Protein AF-A0A398B6P3-F1 (afdb_monomer_lite)

Structure (mmCIF, N/CA/C/O backbone):
data_AF-A0A398B6P3-F1
#
_entry.id   AF-A0A398B6P3-F1
#
loop_
_atom_site.group_PDB
_atom_site.id
_atom_site.type_symbol
_atom_site.label_atom_id
_atom_site.label_alt_id
_atom_site.label_comp_id
_atom_site.label_asym_id
_atom_site.label_entity_id
_atom_site.label_seq_id
_atom_site.pdbx_PDB_ins_code
_atom_site.Cartn_x
_atom_site.Cartn_y
_atom_site.Cartn_z
_atom_site.occupancy
_atom_site.B_iso_or_equiv
_atom_site.auth_seq_id
_atom_site.auth_comp_id
_atom_site.auth_asym_id
_atom_site.auth_atom_id
_atom_site.pdbx_PDB_model_num
ATOM 1 N N . MET A 1 1 ? -11.773 -20.912 8.549 1.00 48.94 1 MET A N 1
ATOM 2 C CA . MET A 1 1 ? -11.500 -20.119 7.331 1.00 48.94 1 MET A CA 1
ATOM 3 C C . MET A 1 1 ? -10.022 -20.292 7.052 1.00 48.94 1 MET A C 1
ATOM 5 O O . MET A 1 1 ? -9.268 -20.206 8.009 1.00 48.94 1 MET A O 1
ATOM 9 N N . GLU A 1 2 ? -9.608 -20.645 5.834 1.00 53.50 2 GLU A N 1
ATOM 10 C CA . GLU A 1 2 ? -8.173 -20.757 5.535 1.00 53.50 2 GLU A CA 1
ATOM 11 C C . GLU A 1 2 ? -7.515 -19.391 5.739 1.00 53.50 2 GLU A C 1
ATOM 13 O O . GLU A 1 2 ? -7.777 -18.455 4.988 1.00 53.50 2 GLU A O 1
ATOM 18 N N . GLU A 1 3 ? -6.669 -19.278 6.762 1.00 62.00 3 GLU A N 1
ATOM 19 C CA . GLU A 1 3 ? -6.008 -18.031 7.176 1.00 62.00 3 GLU A CA 1
ATOM 20 C C . GLU A 1 3 ? -5.045 -17.454 6.117 1.00 62.00 3 GLU A C 1
ATOM 22 O O . GLU A 1 3 ? -4.461 -16.401 6.332 1.00 62.00 3 GLU A O 1
ATOM 27 N N . ASN A 1 4 ? -4.896 -18.103 4.954 1.00 64.75 4 ASN A N 1
ATOM 28 C CA . ASN A 1 4 ? -3.939 -17.736 3.905 1.00 64.75 4 ASN A CA 1
ATOM 29 C C . ASN A 1 4 ? -4.543 -17.675 2.489 1.00 64.75 4 ASN A C 1
ATOM 31 O O . ASN A 1 4 ? -3.806 -17.715 1.499 1.00 64.75 4 ASN A O 1
ATOM 35 N N . ALA A 1 5 ? -5.869 -17.588 2.357 1.00 83.94 5 ALA A N 1
ATOM 36 C CA . ALA A 1 5 ? -6.488 -17.440 1.043 1.00 83.94 5 ALA A CA 1
ATOM 37 C C . ALA A 1 5 ? -6.118 -16.075 0.425 1.00 83.94 5 ALA A C 1
ATOM 39 O O . ALA A 1 5 ? -6.548 -15.023 0.898 1.00 83.94 5 ALA A O 1
ATOM 40 N N . LYS A 1 6 ? -5.316 -16.084 -0.649 1.00 83.19 6 LYS A N 1
ATOM 41 C CA . LYS A 1 6 ? -5.012 -14.873 -1.426 1.00 83.19 6 LYS A CA 1
ATOM 42 C C . LYS A 1 6 ? -6.228 -14.486 -2.264 1.00 83.19 6 LYS A C 1
ATOM 44 O O . LYS A 1 6 ? -6.725 -15.294 -3.045 1.00 83.19 6 LYS A O 1
ATOM 49 N N . VAL A 1 7 ? -6.669 -13.238 -2.139 1.00 90.38 7 VAL A N 1
ATOM 50 C CA . VAL A 1 7 ? -7.771 -12.670 -2.927 1.00 90.38 7 VAL A CA 1
ATOM 51 C C . VAL A 1 7 ? -7.220 -11.594 -3.856 1.00 90.38 7 VAL A C 1
ATOM 53 O O . VAL A 1 7 ? -6.420 -10.759 -3.441 1.00 90.38 7 VAL A O 1
ATOM 56 N N . GLN A 1 8 ? -7.648 -11.600 -5.121 1.00 90.88 8 GLN A N 1
ATOM 57 C CA . GLN A 1 8 ? -7.310 -10.533 -6.059 1.00 90.88 8 GLN A CA 1
ATOM 58 C C . GLN A 1 8 ? -8.253 -9.342 -5.866 1.00 90.88 8 GLN A C 1
ATOM 60 O O . GLN A 1 8 ? -9.472 -9.477 -5.965 1.00 90.88 8 GLN A O 1
ATOM 65 N N . LEU A 1 9 ? -7.677 -8.160 -5.656 1.00 90.25 9 LEU A N 1
ATOM 66 C CA . LEU A 1 9 ? -8.408 -6.901 -5.582 1.00 90.25 9 LEU A CA 1
ATOM 67 C C . LEU A 1 9 ? -8.218 -6.112 -6.884 1.00 90.25 9 LEU A C 1
ATOM 69 O O . LEU A 1 9 ? -7.110 -5.694 -7.210 1.00 90.25 9 LEU A O 1
ATOM 73 N N . ASN A 1 10 ? -9.307 -5.879 -7.618 1.00 93.88 10 ASN A N 1
ATOM 74 C CA . ASN A 1 10 ? -9.300 -4.997 -8.785 1.00 93.88 10 ASN A CA 1
ATOM 75 C C . ASN A 1 10 ? -9.664 -3.575 -8.351 1.00 93.88 10 ASN A C 1
ATOM 77 O O . ASN A 1 10 ? -10.765 -3.343 -7.854 1.00 93.88 10 ASN A O 1
ATOM 81 N N . VAL A 1 11 ? -8.756 -2.621 -8.559 1.00 92.44 11 VAL A N 1
ATOM 82 C CA . VAL A 1 11 ? -8.939 -1.228 -8.129 1.00 92.44 11 VAL A CA 1
ATOM 83 C C . VAL A 1 11 ? -8.935 -0.301 -9.338 1.00 92.44 11 VAL A C 1
ATOM 85 O O . VAL A 1 11 ? -8.086 -0.412 -10.220 1.00 92.44 11 VAL A O 1
ATOM 88 N N . ARG A 1 12 ? -9.870 0.653 -9.360 1.00 96.44 12 ARG A N 1
ATOM 89 C CA . ARG A 1 12 ? -9.842 1.798 -10.272 1.00 96.44 12 ARG A CA 1
ATOM 90 C C . ARG A 1 12 ? -9.472 3.043 -9.474 1.00 96.44 12 ARG A C 1
ATOM 92 O O . ARG A 1 12 ? -10.170 3.393 -8.530 1.00 96.44 12 ARG A O 1
ATOM 99 N N . ILE A 1 13 ? -8.399 3.711 -9.874 1.00 95.88 13 ILE A N 1
ATOM 100 C CA . ILE A 1 13 ? -7.908 4.941 -9.244 1.00 95.88 13 ILE A CA 1
ATOM 101 C C . ILE A 1 13 ? -7.685 6.025 -10.297 1.00 95.88 13 ILE A C 1
ATOM 103 O O . ILE A 1 13 ? -7.624 5.738 -11.492 1.00 95.88 13 ILE A O 1
ATOM 107 N N . SER A 1 14 ? -7.584 7.276 -9.849 1.00 98.56 14 SER A N 1
ATOM 108 C CA . SER A 1 14 ? -7.205 8.385 -10.728 1.00 98.56 14 SER A CA 1
ATOM 109 C C . SER A 1 14 ? -5.750 8.252 -11.186 1.00 98.56 14 SER A C 1
ATOM 111 O O . SER A 1 14 ? -4.932 7.678 -10.465 1.00 98.56 14 SER A O 1
ATOM 113 N N . THR A 1 15 ? -5.405 8.846 -12.333 1.00 98.19 15 THR A N 1
ATOM 114 C CA . THR A 1 15 ? -4.013 8.914 -12.815 1.00 98.19 15 THR A CA 1
ATOM 115 C C . THR A 1 15 ? -3.091 9.520 -11.764 1.00 98.19 15 THR A C 1
ATOM 117 O O . THR A 1 15 ? -2.061 8.944 -11.450 1.00 98.19 15 THR A O 1
ATOM 120 N N . LYS A 1 16 ? -3.528 10.605 -11.112 1.00 98.50 16 LYS A N 1
ATOM 121 C CA . LYS A 1 16 ? -2.769 11.245 -10.032 1.00 98.50 16 LYS A CA 1
ATOM 122 C C . LYS A 1 16 ? -2.428 10.263 -8.906 1.00 98.50 16 LYS A C 1
ATOM 124 O O . LYS A 1 16 ? -1.299 10.235 -8.437 1.00 98.50 16 LYS A O 1
ATOM 129 N N . THR A 1 17 ? -3.396 9.461 -8.467 1.00 97.94 17 THR A N 1
ATOM 130 C CA . THR A 1 17 ? -3.181 8.462 -7.407 1.00 97.94 17 THR A CA 1
ATOM 131 C C . THR A 1 17 ? -2.265 7.333 -7.875 1.00 97.94 17 THR A C 1
ATOM 133 O O . THR A 1 17 ? -1.455 6.837 -7.096 1.00 97.94 17 THR A O 1
ATOM 136 N N . TYR A 1 18 ? -2.377 6.931 -9.142 1.00 97.69 18 TYR A N 1
ATOM 137 C CA . TYR A 1 18 ? -1.485 5.942 -9.737 1.00 97.69 18 TYR A CA 1
ATOM 138 C C . TYR A 1 18 ? -0.033 6.444 -9.772 1.00 97.69 18 TYR A C 1
ATOM 140 O O . TYR A 1 18 ? 0.861 5.720 -9.339 1.00 97.69 18 TYR A O 1
ATOM 148 N N . ASP A 1 19 ? 0.189 7.694 -10.184 1.00 98.38 19 ASP A N 1
ATOM 149 C CA . ASP A 1 19 ? 1.520 8.310 -10.232 1.00 98.38 19 ASP A CA 1
ATOM 150 C C . ASP A 1 19 ? 2.149 8.413 -8.836 1.00 98.38 19 ASP A C 1
ATOM 152 O O . ASP A 1 19 ? 3.332 8.121 -8.663 1.00 98.38 19 ASP A O 1
ATOM 156 N N . GLN A 1 20 ? 1.342 8.746 -7.823 1.00 98.12 20 GLN A N 1
ATOM 157 C CA . GLN A 1 20 ? 1.772 8.743 -6.421 1.00 98.12 20 GLN A CA 1
ATOM 158 C C . GLN A 1 20 ? 2.204 7.345 -5.960 1.00 98.12 20 GLN A C 1
ATOM 160 O O . GLN A 1 20 ? 3.246 7.204 -5.325 1.00 98.12 20 GLN A O 1
ATOM 165 N N . LEU A 1 21 ? 1.439 6.298 -6.291 1.00 97.25 21 LEU A N 1
ATOM 166 C CA . LEU A 1 21 ? 1.830 4.919 -5.980 1.00 97.25 21 LEU A CA 1
ATOM 167 C C . LEU A 1 21 ? 3.146 4.544 -6.682 1.00 97.25 21 LEU A C 1
ATOM 169 O O . LEU A 1 21 ? 3.993 3.882 -6.085 1.00 97.25 21 LEU A O 1
ATOM 173 N N . ASP A 1 22 ? 3.337 4.992 -7.923 1.00 97.44 22 ASP A N 1
ATOM 174 C CA . ASP A 1 22 ? 4.571 4.780 -8.684 1.00 97.44 22 ASP A CA 1
ATOM 175 C C . ASP A 1 22 ? 5.792 5.481 -8.069 1.00 97.44 22 ASP A C 1
ATOM 177 O O . ASP A 1 22 ? 6.902 4.945 -8.084 1.00 97.44 22 ASP A O 1
ATOM 181 N N . GLU A 1 23 ? 5.611 6.678 -7.517 1.00 97.94 23 GLU A N 1
ATOM 182 C CA . GLU A 1 23 ? 6.651 7.390 -6.772 1.00 97.94 23 GLU A CA 1
ATOM 183 C C . GLU A 1 23 ? 7.008 6.668 -5.464 1.00 97.94 23 GLU A C 1
ATOM 185 O O . GLU A 1 23 ? 8.188 6.458 -5.183 1.00 97.94 23 GLU A O 1
ATOM 190 N N . ILE A 1 24 ? 6.011 6.191 -4.709 1.00 96.81 24 ILE A N 1
ATOM 191 C CA . ILE A 1 24 ? 6.240 5.434 -3.466 1.00 96.81 24 ILE A CA 1
ATOM 192 C C . ILE A 1 24 ? 7.003 4.133 -3.751 1.00 96.81 24 ILE A C 1
ATOM 194 O O . ILE A 1 24 ? 7.947 3.802 -3.034 1.00 96.81 24 ILE A O 1
ATOM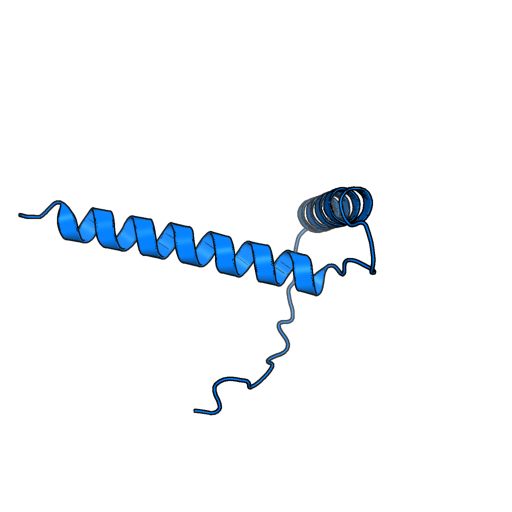 198 N N . VAL A 1 25 ? 6.639 3.409 -4.815 1.00 97.25 25 VAL A N 1
ATOM 199 C CA . VAL A 1 25 ? 7.363 2.197 -5.234 1.00 97.25 25 VAL A CA 1
ATOM 200 C C . VAL A 1 25 ? 8.819 2.515 -5.557 1.00 97.25 25 VAL A C 1
ATOM 202 O O . VAL A 1 25 ? 9.703 1.780 -5.120 1.00 97.25 25 VAL A O 1
ATOM 205 N N . ARG A 1 26 ? 9.086 3.608 -6.286 1.00 96.62 26 ARG A N 1
ATOM 206 C CA . ARG A 1 26 ? 10.458 4.048 -6.584 1.00 96.62 26 ARG A CA 1
ATOM 207 C C . ARG A 1 26 ? 11.238 4.359 -5.315 1.00 96.62 26 ARG A C 1
ATOM 209 O O . ARG A 1 26 ? 12.327 3.821 -5.140 1.00 96.62 26 ARG A O 1
ATOM 216 N N . TYR A 1 27 ? 10.643 5.117 -4.399 1.00 95.75 27 TYR A N 1
ATOM 217 C CA . TYR A 1 27 ? 11.249 5.409 -3.105 1.00 95.75 27 TYR A CA 1
ATOM 218 C C . TYR A 1 27 ? 11.587 4.121 -2.333 1.00 95.75 27 TYR A C 1
ATOM 220 O O . TYR A 1 27 ? 12.701 3.968 -1.835 1.00 95.75 27 TYR A O 1
ATOM 228 N N . TYR A 1 28 ? 10.681 3.140 -2.275 1.00 94.19 28 TYR A N 1
ATOM 229 C CA . TYR A 1 28 ? 10.963 1.865 -1.601 1.00 94.19 28 TYR A CA 1
ATOM 230 C C . TYR A 1 28 ? 12.044 1.066 -2.328 1.00 94.19 28 TYR A C 1
ATOM 232 O O . TYR A 1 28 ? 12.908 0.486 -1.673 1.00 94.19 28 TYR A O 1
ATOM 240 N N . GLN A 1 29 ? 12.040 1.060 -3.662 1.00 94.06 29 GLN A N 1
ATOM 241 C CA . GLN A 1 29 ? 13.038 0.362 -4.467 1.00 94.06 29 GLN A CA 1
ATOM 242 C C . GLN A 1 29 ? 14.448 0.920 -4.249 1.00 94.06 29 GLN A C 1
ATOM 244 O O . GLN A 1 29 ? 15.383 0.133 -4.126 1.00 94.06 29 GLN A O 1
ATOM 249 N N . GLU A 1 30 ? 14.601 2.243 -4.167 1.00 94.44 30 GLU A N 1
ATOM 250 C CA . GLU A 1 30 ? 15.883 2.909 -3.890 1.00 94.44 30 GLU A CA 1
ATOM 251 C C . GLU A 1 30 ? 16.419 2.577 -2.493 1.00 94.44 30 GLU A C 1
ATOM 253 O O . GLU A 1 30 ? 17.625 2.438 -2.297 1.00 94.44 30 GLU A O 1
ATOM 258 N N . ASN A 1 31 ? 15.519 2.397 -1.526 1.00 90.56 31 ASN A N 1
ATOM 259 C CA . ASN A 1 31 ? 15.867 2.067 -0.145 1.00 90.56 31 ASN A CA 1
ATOM 260 C C . ASN A 1 31 ? 15.950 0.549 0.118 1.00 90.56 31 ASN A C 1
ATOM 262 O O . ASN A 1 31 ? 16.330 0.125 1.212 1.00 90.56 31 ASN A O 1
ATOM 266 N N . THR A 1 32 ? 15.633 -0.285 -0.877 1.00 88.69 32 THR A N 1
ATOM 267 C CA . THR A 1 32 ? 15.668 -1.748 -0.771 1.00 88.69 32 THR A CA 1
ATOM 268 C C . THR A 1 32 ? 16.987 -2.289 -1.312 1.00 88.69 32 THR A C 1
ATOM 270 O O . THR A 1 32 ? 17.292 -2.174 -2.495 1.00 88.69 32 THR A O 1
ATOM 273 N N . LYS A 1 33 ? 17.775 -2.936 -0.445 1.00 78.75 33 LYS A N 1
ATOM 274 C CA . LYS A 1 33 ? 19.108 -3.458 -0.804 1.00 78.75 33 LYS A CA 1
ATOM 275 C C . LYS A 1 33 ? 19.068 -4.668 -1.746 1.00 78.75 33 LYS A C 1
ATOM 277 O O . LYS A 1 33 ? 20.027 -4.888 -2.478 1.00 78.75 33 LYS A O 1
ATOM 282 N N . VAL A 1 34 ? 18.003 -5.474 -1.699 1.00 77.25 34 VAL A N 1
ATOM 283 C CA . VAL A 1 34 ? 17.845 -6.703 -2.495 1.00 77.25 34 VAL A CA 1
ATOM 284 C C . VAL A 1 34 ? 16.371 -6.916 -2.828 1.00 77.25 34 VAL A C 1
ATOM 286 O O . VAL A 1 34 ? 15.524 -6.831 -1.944 1.00 77.25 34 VAL A O 1
ATOM 289 N N . GLY A 1 35 ? 16.080 -7.267 -4.080 1.00 86.12 35 GLY A N 1
ATOM 290 C CA . GLY A 1 35 ? 14.73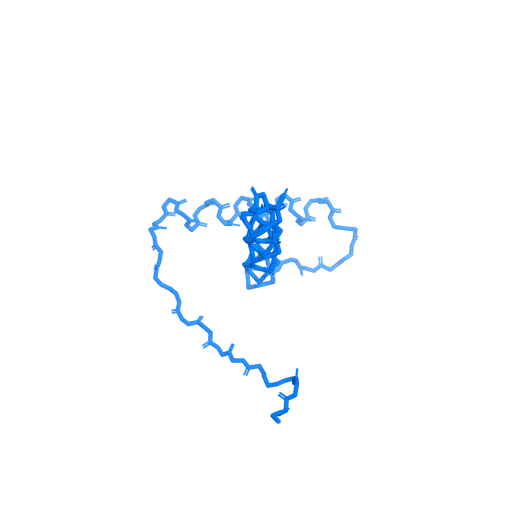1 -7.598 -4.541 1.00 86.12 35 GLY A CA 1
ATOM 291 C C . GLY A 1 35 ? 14.051 -6.468 -5.315 1.00 86.12 35 GLY A C 1
ATOM 292 O O . GLY A 1 35 ? 14.513 -5.326 -5.345 1.00 86.12 35 GLY A O 1
ATOM 293 N N . ARG A 1 36 ? 12.956 -6.824 -5.993 1.00 92.44 36 ARG A N 1
ATOM 294 C CA . ARG A 1 36 ? 12.108 -5.886 -6.732 1.00 92.44 36 ARG A CA 1
ATOM 295 C C . ARG A 1 36 ? 10.887 -5.547 -5.890 1.00 92.44 36 ARG A C 1
ATOM 297 O O . ARG A 1 36 ? 10.243 -6.451 -5.368 1.00 92.44 36 ARG A O 1
ATOM 304 N N . VAL A 1 37 ? 10.564 -4.264 -5.812 1.00 94.56 37 VAL A N 1
ATOM 305 C CA . VAL A 1 37 ? 9.363 -3.769 -5.139 1.00 94.56 37 VAL A CA 1
ATOM 306 C C . VAL A 1 37 ? 8.223 -3.684 -6.151 1.00 94.56 37 VAL A C 1
ATOM 308 O O . VAL A 1 37 ? 8.363 -3.055 -7.202 1.00 94.56 37 VAL A O 1
ATOM 311 N N . TYR A 1 38 ? 7.088 -4.317 -5.849 1.00 95.00 38 TYR A N 1
ATOM 312 C CA . TYR A 1 38 ? 5.906 -4.283 -6.706 1.00 95.00 38 TYR A CA 1
ATOM 313 C C . TYR A 1 38 ? 4.832 -3.350 -6.146 1.00 95.00 38 TYR A C 1
ATOM 315 O O . TYR A 1 38 ? 4.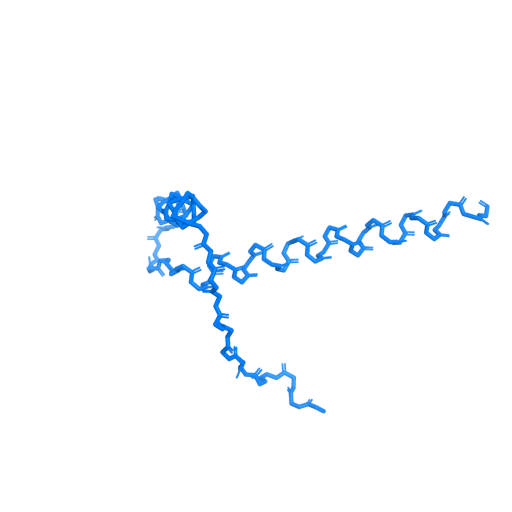641 -3.234 -4.938 1.00 95.00 38 TYR A O 1
ATOM 323 N N . LYS A 1 39 ? 4.059 -2.731 -7.047 1.00 94.94 39 LYS A N 1
ATOM 324 C CA . LYS A 1 39 ? 2.905 -1.888 -6.687 1.00 94.94 39 LYS A CA 1
ATOM 325 C C . LYS A 1 39 ? 1.904 -2.607 -5.780 1.00 94.94 39 LYS A C 1
ATOM 327 O O . LYS A 1 39 ? 1.352 -1.982 -4.886 1.00 94.94 39 LYS A O 1
ATOM 332 N N . GLY A 1 40 ? 1.664 -3.898 -6.027 1.00 93.81 40 GLY A N 1
ATOM 333 C CA . GLY A 1 40 ? 0.742 -4.709 -5.227 1.00 93.81 40 GLY A CA 1
ATOM 334 C C . GLY A 1 40 ? 1.208 -4.870 -3.781 1.00 93.81 40 GLY A C 1
ATOM 335 O O . GLY A 1 40 ? 0.403 -4.709 -2.867 1.00 93.81 40 GLY A O 1
ATOM 336 N N . ASP A 1 41 ? 2.506 -5.097 -3.574 1.00 92.62 41 ASP A N 1
ATOM 337 C CA . ASP A 1 41 ? 3.089 -5.229 -2.234 1.00 92.62 41 ASP A CA 1
ATOM 338 C C . ASP A 1 41 ? 3.014 -3.899 -1.481 1.00 92.62 41 ASP A C 1
ATOM 340 O O . ASP A 1 41 ? 2.567 -3.852 -0.340 1.00 92.62 41 ASP A O 1
ATOM 344 N N . VAL A 1 42 ? 3.361 -2.796 -2.156 1.00 95.19 42 VAL A N 1
ATOM 345 C CA . VAL A 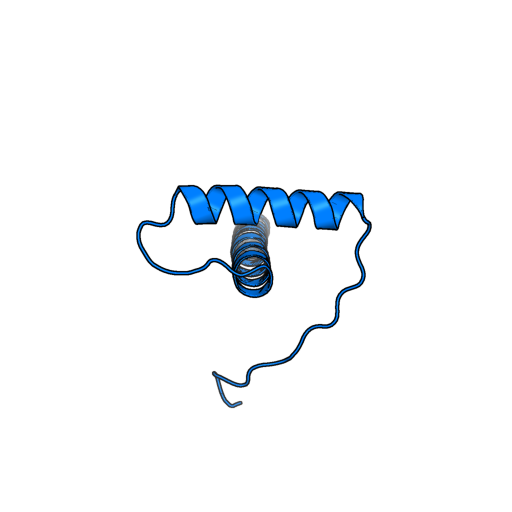1 42 ? 3.265 -1.445 -1.584 1.00 95.19 42 VAL A CA 1
ATOM 346 C C . VAL A 1 42 ? 1.821 -1.085 -1.240 1.00 95.19 42 VAL A C 1
ATOM 348 O O . VAL A 1 42 ? 1.560 -0.555 -0.164 1.00 95.19 42 VAL A O 1
ATOM 351 N N . LEU A 1 43 ? 0.863 -1.386 -2.120 1.00 95.31 43 LEU A N 1
ATOM 352 C CA . LEU A 1 43 ? -0.550 -1.134 -1.847 1.00 95.31 43 LEU A CA 1
ATOM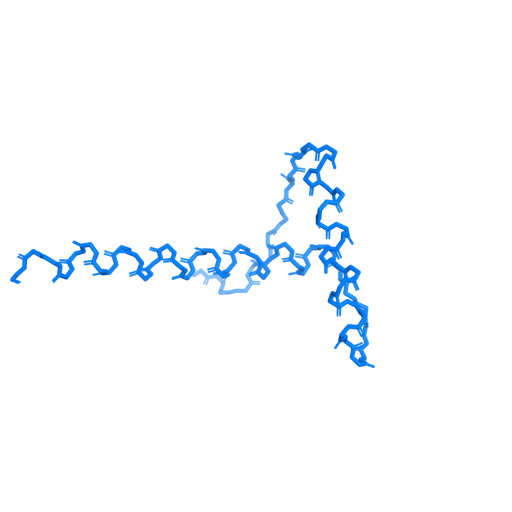 353 C C . LEU A 1 43 ? -1.046 -1.950 -0.646 1.00 95.31 43 LEU A C 1
ATOM 355 O O . LEU A 1 43 ? -1.783 -1.417 0.181 1.00 95.31 43 LEU A O 1
ATOM 359 N N . THR A 1 44 ? -0.628 -3.212 -0.540 1.00 94.62 44 THR A N 1
ATOM 360 C CA . THR A 1 44 ? -0.975 -4.085 0.591 1.00 94.62 44 THR A CA 1
ATOM 361 C C . THR A 1 44 ? -0.444 -3.506 1.903 1.00 94.62 44 THR A C 1
ATOM 363 O O . THR A 1 44 ? -1.221 -3.291 2.828 1.00 94.62 44 THR A O 1
ATOM 366 N N . ASP A 1 45 ? 0.836 -3.132 1.945 1.00 94.69 45 ASP A N 1
ATOM 367 C CA . ASP A 1 45 ? 1.474 -2.515 3.115 1.00 94.69 45 ASP A CA 1
ATOM 368 C C . ASP A 1 45 ? 0.796 -1.192 3.532 1.00 94.69 45 ASP A C 1
ATOM 370 O O . ASP A 1 45 ? 0.555 -0.946 4.717 1.00 94.69 45 ASP A O 1
ATOM 374 N N . ILE A 1 46 ? 0.402 -0.351 2.567 1.00 95.38 46 ILE A N 1
ATOM 375 C CA . ILE A 1 46 ? -0.353 0.884 2.839 1.00 95.38 46 ILE A CA 1
ATOM 376 C C . ILE A 1 46 ? -1.716 0.574 3.473 1.00 95.38 46 ILE A C 1
ATOM 378 O O . ILE A 1 46 ? -2.126 1.270 4.410 1.00 95.38 46 ILE A O 1
ATOM 382 N N . ILE A 1 47 ? -2.428 -0.440 2.971 1.00 95.94 47 ILE A N 1
ATOM 383 C CA . ILE A 1 47 ? -3.740 -0.845 3.494 1.00 95.94 47 ILE A CA 1
ATOM 384 C C . ILE A 1 47 ? -3.600 -1.360 4.929 1.00 95.94 47 ILE A C 1
ATOM 386 O O . ILE A 1 47 ? -4.341 -0.907 5.800 1.00 95.94 47 ILE A O 1
ATOM 390 N N . GLU A 1 48 ? -2.633 -2.238 5.194 1.00 96.56 48 GLU A N 1
ATOM 391 C CA . GLU A 1 48 ? -2.382 -2.804 6.526 1.00 96.56 48 GLU A CA 1
ATOM 392 C C . GLU A 1 48 ? -2.025 -1.716 7.546 1.00 96.56 48 GLU A C 1
ATOM 394 O O . GLU A 1 48 ? -2.655 -1.611 8.600 1.00 96.56 48 GLU A O 1
ATOM 399 N N . LYS A 1 49 ? -1.098 -0.814 7.199 1.00 96.69 49 LYS A N 1
ATOM 400 C CA . LYS A 1 49 ? -0.737 0.329 8.056 1.00 96.69 49 LYS A CA 1
ATOM 401 C C . LYS A 1 49 ? -1.929 1.239 8.338 1.00 96.69 49 LYS A C 1
ATOM 403 O O . LYS A 1 49 ? -2.104 1.710 9.464 1.00 96.69 49 LYS A O 1
ATOM 408 N N . SER A 1 50 ? -2.752 1.498 7.324 1.00 96.94 50 SER A N 1
ATOM 409 C CA . SER A 1 50 ? -3.951 2.331 7.466 1.00 96.94 50 SER A CA 1
ATOM 410 C C . SER A 1 50 ? -4.999 1.660 8.358 1.00 96.94 50 SER A C 1
ATOM 412 O O . SER A 1 50 ? -5.615 2.328 9.192 1.00 96.94 50 SER A O 1
ATOM 414 N N . TYR A 1 51 ? -5.161 0.340 8.236 1.00 97.69 51 TYR A N 1
ATOM 415 C CA . TYR A 1 51 ? -6.039 -0.457 9.090 1.00 97.69 51 TYR A CA 1
ATOM 416 C C . TYR A 1 51 ? -5.582 -0.422 10.554 1.00 97.69 51 TYR A C 1
ATOM 418 O O . TYR A 1 51 ? -6.383 -0.129 11.443 1.00 97.69 51 TYR A O 1
ATOM 426 N N . ASP A 1 52 ? -4.287 -0.602 10.811 1.00 97.25 52 ASP A N 1
ATOM 427 C CA . ASP A 1 52 ? -3.710 -0.517 12.155 1.00 97.25 52 ASP A CA 1
ATOM 428 C C . ASP A 1 52 ? -3.939 0.848 12.812 1.00 97.25 52 ASP A C 1
ATOM 430 O O . ASP A 1 52 ? -4.234 0.939 14.009 1.00 97.25 52 ASP A O 1
ATOM 434 N N . ILE A 1 53 ? -3.799 1.933 12.045 1.00 97.19 53 ILE A N 1
ATOM 435 C CA . ILE A 1 53 ? -4.085 3.291 12.522 1.00 97.19 53 ILE A CA 1
ATOM 436 C C . ILE A 1 53 ? -5.567 3.422 12.885 1.00 97.19 53 ILE A C 1
ATOM 438 O O . ILE A 1 53 ? -5.880 3.922 13.969 1.00 97.19 53 ILE A O 1
ATOM 442 N N . MET A 1 54 ? -6.469 2.948 12.021 1.00 96.88 54 MET A N 1
ATOM 443 C CA . MET A 1 54 ? -7.911 2.963 12.276 1.00 96.88 54 MET A CA 1
ATOM 444 C C . MET A 1 54 ? -8.262 2.178 13.551 1.00 96.88 54 MET A C 1
ATOM 446 O O . MET A 1 54 ? -9.001 2.679 14.398 1.00 96.88 54 MET A O 1
ATOM 450 N N . GLU A 1 55 ? -7.706 0.981 13.743 1.00 97.00 55 GLU A N 1
ATOM 451 C CA . GLU A 1 55 ? -7.947 0.168 14.941 1.00 97.00 55 GLU A CA 1
ATOM 452 C C . GLU A 1 55 ? -7.418 0.842 16.217 1.00 97.00 55 GLU A C 1
ATOM 454 O O . GLU A 1 55 ? -8.094 0.854 17.251 1.00 97.00 55 GLU A O 1
ATOM 459 N N . LYS A 1 56 ? -6.245 1.486 16.152 1.00 94.88 56 LYS A N 1
ATOM 460 C CA . LYS A 1 56 ? -5.718 2.298 17.264 1.00 94.88 56 LYS A CA 1
ATOM 461 C C . LYS A 1 56 ? -6.648 3.465 17.603 1.00 94.88 56 LYS A C 1
ATOM 463 O O . LYS A 1 56 ? -6.842 3.756 18.784 1.00 94.88 56 LYS A O 1
ATOM 468 N N . GLN A 1 57 ? -7.231 4.123 16.600 1.00 93.75 57 GLN A N 1
ATOM 469 C CA . GLN A 1 57 ? -8.190 5.213 16.804 1.00 93.75 57 GLN A CA 1
ATOM 470 C C . GLN A 1 57 ? -9.482 4.712 17.456 1.00 93.75 57 GLN A C 1
ATOM 472 O O . GLN A 1 57 ? -9.889 5.274 18.470 1.00 93.75 57 GLN A O 1
ATOM 477 N N . LYS A 1 58 ? -10.065 3.608 16.967 1.00 93.19 58 LYS A N 1
ATOM 478 C CA . LYS A 1 58 ? -11.262 2.998 17.575 1.00 93.19 58 LYS A CA 1
ATOM 479 C C . LYS A 1 58 ? -11.056 2.677 19.054 1.00 93.19 58 LYS A C 1
ATOM 481 O O . LYS A 1 58 ? -11.893 3.032 19.879 1.00 93.19 58 LYS A O 1
ATOM 486 N N . LYS A 1 59 ? -9.923 2.058 19.411 1.00 90.19 59 LYS A N 1
ATOM 487 C CA . LYS A 1 59 ? -9.602 1.719 20.810 1.00 90.19 59 LYS A CA 1
ATOM 488 C C . LYS A 1 59 ? -9.518 2.956 21.707 1.00 90.19 59 LYS A C 1
ATOM 490 O O . LYS A 1 59 ? -10.022 2.925 22.825 1.00 90.19 59 LYS A O 1
ATOM 495 N N . ARG A 1 60 ? -8.935 4.055 21.215 1.00 84.38 60 ARG A N 1
ATOM 496 C CA . ARG A 1 60 ? -8.881 5.337 21.944 1.00 84.38 60 ARG A CA 1
ATOM 497 C C . ARG A 1 60 ? -10.264 5.967 22.110 1.00 84.38 60 ARG A C 1
ATOM 499 O O . ARG A 1 60 ? -10.559 6.479 23.181 1.00 84.38 60 ARG A O 1
ATOM 506 N N . SER A 1 61 ? -11.116 5.897 21.087 1.00 74.75 61 SER A N 1
ATOM 507 C CA . SER A 1 61 ? -12.494 6.397 21.162 1.00 74.75 61 SER A CA 1
ATOM 508 C C . SER A 1 61 ? -13.357 5.612 22.153 1.00 74.75 61 SER A C 1
ATOM 510 O O . SER A 1 61 ? -14.200 6.204 22.815 1.00 74.75 61 SER A O 1
ATOM 512 N N . VAL A 1 62 ? -13.137 4.300 22.290 1.00 64.06 62 VAL A N 1
ATOM 513 C CA . VAL A 1 62 ? -13.849 3.463 23.274 1.00 64.06 62 VAL A CA 1
ATOM 514 C C . VAL A 1 62 ? -13.288 3.648 24.692 1.00 64.06 62 VAL A C 1
ATOM 516 O O . VAL A 1 62 ? -14.050 3.644 25.653 1.00 64.06 62 VAL A O 1
ATOM 519 N N . GLY A 1 63 ? -11.976 3.864 24.837 1.00 58.03 63 GLY A N 1
ATOM 520 C CA . GLY A 1 63 ? -11.309 4.061 26.132 1.00 58.03 63 GLY A CA 1
ATOM 521 C C . GLY A 1 63 ? -11.511 5.432 26.791 1.00 58.03 63 GLY A C 1
ATOM 522 O O . GLY A 1 63 ? -11.118 5.592 27.937 1.00 58.03 63 GLY A O 1
ATOM 523 N N . ASN A 1 64 ? -12.124 6.400 26.102 1.00 54.34 64 ASN A N 1
ATOM 524 C CA . ASN A 1 64 ? -12.411 7.745 26.626 1.00 54.34 64 ASN A CA 1
ATOM 525 C C . ASN A 1 64 ? -13.809 7.881 27.271 1.00 54.34 64 ASN A C 1
ATOM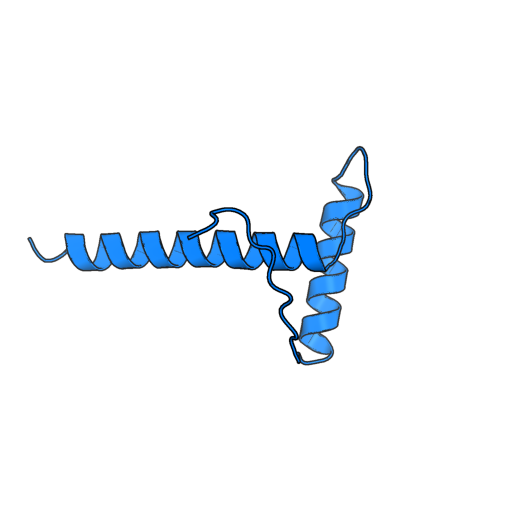 527 O O . ASN A 1 64 ? -14.216 8.991 27.601 1.00 54.34 64 ASN A O 1
ATOM 531 N N . ASN A 1 65 ? -14.548 6.775 27.425 1.00 52.00 65 ASN A N 1
ATOM 532 C CA . ASN A 1 65 ? -15.884 6.740 28.038 1.00 52.00 65 ASN A CA 1
ATOM 533 C C . ASN A 1 65 ? -15.892 6.197 29.485 1.00 52.00 65 ASN A C 1
ATOM 535 O O . ASN A 1 65 ? -16.940 5.747 29.950 1.00 52.00 65 ASN A O 1
ATOM 539 N N . TYR A 1 66 ? -14.758 6.231 30.192 1.00 46.81 66 TYR A N 1
ATOM 540 C CA . TYR A 1 66 ? -14.647 5.839 31.603 1.00 46.81 66 TYR A CA 1
ATOM 541 C C . TYR A 1 66 ? -13.844 6.859 32.402 1.00 46.81 66 TYR A C 1
ATOM 543 O O . TYR A 1 66 ? -12.774 7.275 31.902 1.00 46.81 66 TYR A O 1
#

Secondary structure (DSSP, 8-state):
--TT---PPP----HHHHHHHHHHHHHHHHH-SSS---HHHHHHHHHHHHHHHHHHHHHHHHHT--

Radius of gyration: 16.14 Å; chains: 1; bounding box: 35×32×44 Å

pLDDT: mean 88.39, std 13.97, range [46.81, 98.56]

Organism: NCBI:txid1917180

Sequence (66 aa):
MEENAKVQLNVRISTKTYDQLDEIVRYYQENTKVGRVYKGDVLTDIIEKSYDIMEKQKKRSVGNNY

Foldseek 3Di:
DPPDDDDDDDDDDDPVVVVVLVVVLVVVQVVDPDDHRDSVVSVVVVVVVVVVVVVVVVVVVVVVPD